Protein AF-A0A1I5YZS8-F1 (afdb_monomer_lite)

Structure (mmCIF, N/CA/C/O backbone):
data_AF-A0A1I5YZS8-F1
#
_entry.id   AF-A0A1I5YZS8-F1
#
loop_
_atom_site.group_PDB
_atom_site.id
_atom_site.type_symbol
_atom_site.label_atom_id
_atom_site.label_alt_id
_atom_site.label_comp_id
_atom_site.label_asym_id
_atom_site.label_entity_id
_atom_site.label_seq_id
_atom_site.pdbx_PDB_ins_code
_atom_site.Cartn_x
_atom_site.Cartn_y
_atom_site.Cartn_z
_atom_site.occupancy
_atom_site.B_iso_or_equiv
_atom_site.auth_seq_id
_atom_site.auth_comp_id
_atom_site.auth_asym_id
_atom_site.auth_atom_id
_atom_site.pdbx_PDB_model_num
ATOM 1 N N . MET A 1 1 ? -8.996 -21.400 12.794 1.00 33.72 1 MET A N 1
ATOM 2 C CA . MET A 1 1 ? -9.516 -20.937 11.492 1.00 33.72 1 MET A CA 1
ATOM 3 C C . MET A 1 1 ? -9.564 -19.427 11.579 1.00 33.72 1 MET A C 1
ATOM 5 O O . MET A 1 1 ? -10.396 -18.920 12.318 1.00 33.72 1 MET A O 1
ATOM 9 N N . CYS A 1 2 ? -8.603 -18.730 10.974 1.00 37.88 2 CYS A N 1
ATOM 10 C CA . CYS A 1 2 ? -8.609 -17.270 10.956 1.00 37.88 2 CYS A CA 1
ATOM 11 C C . CYS A 1 2 ? -9.755 -16.841 10.042 1.00 37.88 2 CYS A C 1
ATOM 13 O O . CYS A 1 2 ? -9.766 -17.180 8.862 1.00 37.88 2 CYS A O 1
ATOM 15 N N . LEU A 1 3 ? -10.774 -16.214 10.617 1.00 41.19 3 LEU A N 1
ATOM 16 C CA . LEU A 1 3 ? -11.817 -15.568 9.839 1.00 41.19 3 LEU A CA 1
ATOM 17 C C . LEU A 1 3 ? -11.133 -14.406 9.111 1.00 41.19 3 LEU A C 1
ATOM 19 O O . LEU A 1 3 ? -10.523 -13.572 9.769 1.00 41.19 3 LEU A O 1
ATOM 23 N N . ASN A 1 4 ? -11.172 -14.387 7.778 1.00 52.56 4 ASN A N 1
ATOM 24 C CA . ASN A 1 4 ? -10.737 -13.222 7.006 1.00 52.56 4 ASN A CA 1
ATOM 25 C C . ASN A 1 4 ? -11.708 -12.079 7.340 1.00 52.56 4 ASN A C 1
ATOM 27 O O . ASN A 1 4 ? -12.834 -12.059 6.835 1.00 52.56 4 ASN A O 1
ATOM 31 N N . GLU A 1 5 ? -11.298 -11.186 8.241 1.00 61.97 5 GLU A N 1
ATOM 32 C CA . GLU A 1 5 ? -12.100 -10.081 8.787 1.00 61.97 5 GLU A CA 1
ATOM 33 C C . GLU A 1 5 ? -12.571 -9.110 7.682 1.00 61.97 5 GLU A C 1
ATOM 35 O O . GLU A 1 5 ? -13.541 -8.377 7.850 1.00 61.97 5 GLU A O 1
ATOM 40 N N . GLU A 1 6 ? -11.955 -9.173 6.501 1.00 71.31 6 GLU A N 1
ATOM 41 C CA . GLU A 1 6 ? -12.121 -8.237 5.390 1.00 71.31 6 GLU A CA 1
ATOM 42 C C . GLU A 1 6 ? -13.001 -8.758 4.243 1.00 71.31 6 GLU A C 1
ATOM 44 O O . GLU A 1 6 ? -13.123 -8.100 3.208 1.00 71.31 6 GLU A O 1
ATOM 49 N N . LYS A 1 7 ? -13.646 -9.925 4.397 1.00 70.56 7 LYS A N 1
ATOM 50 C CA . LYS A 1 7 ? -14.479 -10.528 3.336 1.00 70.56 7 LYS A CA 1
ATOM 51 C C . LYS A 1 7 ? -15.577 -9.585 2.813 1.00 70.56 7 LYS A C 1
ATOM 53 O O . LYS A 1 7 ? -15.980 -9.690 1.662 1.00 70.56 7 LYS A O 1
ATOM 58 N N . TRP A 1 8 ? -16.045 -8.650 3.638 1.00 76.75 8 TRP A N 1
ATOM 59 C CA . TRP A 1 8 ? -17.085 -7.684 3.277 1.00 76.75 8 TRP A CA 1
ATOM 60 C C . TRP A 1 8 ? -16.676 -6.698 2.165 1.00 76.75 8 TRP A C 1
ATOM 62 O O . TRP A 1 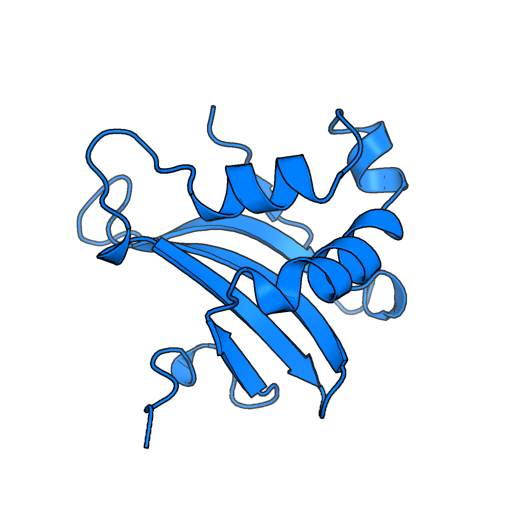8 ? -17.546 -6.057 1.582 1.00 76.75 8 TRP A O 1
ATOM 72 N N . LEU A 1 9 ? -15.382 -6.576 1.842 1.00 82.88 9 LEU A N 1
ATOM 73 C CA . LEU A 1 9 ? -14.892 -5.668 0.799 1.00 82.88 9 LEU A CA 1
ATOM 74 C C . LEU A 1 9 ? -15.122 -6.181 -0.629 1.00 82.88 9 LEU A C 1
ATOM 76 O O . LEU A 1 9 ? -15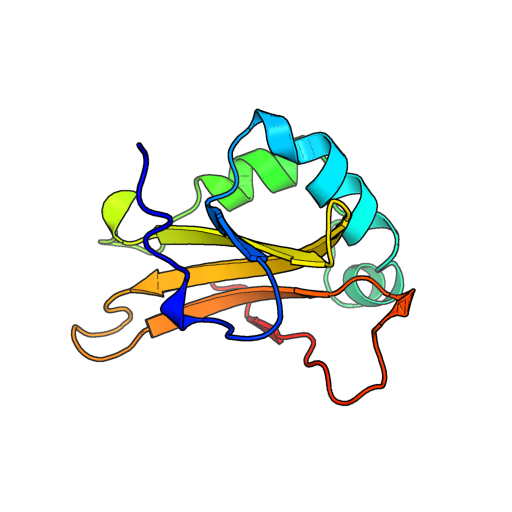.080 -5.393 -1.576 1.00 82.88 9 LEU A O 1
ATOM 80 N N . SER A 1 10 ? -15.327 -7.487 -0.825 1.00 84.25 10 SER A N 1
ATOM 81 C CA . SER A 1 10 ? -15.604 -8.034 -2.153 1.00 84.25 10 SER A CA 1
ATOM 82 C C . SER A 1 10 ? -16.307 -9.384 -2.104 1.00 84.25 10 SER A C 1
ATOM 84 O O . SER A 1 10 ? -15.822 -10.325 -1.486 1.00 84.25 10 SER A O 1
ATOM 86 N N . ASP A 1 11 ? -17.381 -9.513 -2.883 1.00 84.19 11 ASP A N 1
ATOM 87 C CA . ASP A 1 11 ? -18.014 -10.809 -3.161 1.00 84.19 11 ASP A CA 1
ATOM 88 C C . ASP A 1 11 ? -17.315 -11.585 -4.291 1.00 84.19 11 ASP A C 1
ATOM 90 O O . ASP A 1 11 ? -17.607 -12.758 -4.519 1.00 84.19 11 ASP A O 1
ATOM 94 N N . LYS A 1 12 ? -16.415 -10.928 -5.039 1.00 87.44 12 LYS A N 1
ATOM 95 C CA . LYS A 1 12 ? -15.785 -11.483 -6.246 1.00 87.44 12 LYS A CA 1
ATOM 96 C C . LYS A 1 12 ? -14.343 -11.930 -6.027 1.00 87.44 12 LYS A C 1
ATOM 98 O O . LYS A 1 12 ? -13.927 -12.922 -6.617 1.00 87.44 12 LYS A O 1
ATOM 103 N N . TYR A 1 13 ? -13.579 -11.168 -5.255 1.00 88.94 13 TYR A N 1
ATOM 104 C CA . TYR A 1 13 ? -12.162 -11.427 -5.019 1.00 88.94 13 TYR A CA 1
ATOM 105 C C . TYR A 1 13 ? -11.956 -11.942 -3.603 1.00 88.94 13 TYR A C 1
ATOM 107 O O . TYR A 1 13 ? -12.683 -11.558 -2.689 1.00 88.94 13 TYR A O 1
ATOM 115 N N . GLU A 1 14 ? -10.952 -12.792 -3.415 1.00 91.38 14 GLU A N 1
ATOM 116 C CA . GLU A 1 14 ? -10.517 -13.133 -2.069 1.00 91.38 14 GLU A CA 1
ATOM 117 C C . GLU A 1 14 ? -9.815 -11.916 -1.464 1.00 91.38 14 GLU A C 1
ATOM 119 O O . GLU A 1 14 ? -8.940 -11.311 -2.084 1.00 91.38 14 GLU A O 1
ATOM 124 N N . VAL A 1 15 ? -10.225 -11.537 -0.257 1.00 92.19 15 VAL A N 1
ATOM 125 C CA . VAL A 1 15 ? -9.689 -10.378 0.454 1.00 92.19 15 VAL A CA 1
ATOM 126 C C . VAL A 1 15 ? -9.084 -10.849 1.769 1.00 92.19 15 VAL A C 1
ATOM 128 O O . VAL A 1 15 ? -9.745 -11.564 2.529 1.00 92.19 15 VAL A O 1
ATOM 131 N N . ARG A 1 16 ? -7.831 -10.461 2.032 1.00 93.50 16 ARG A N 1
ATOM 132 C CA . ARG A 1 16 ? -7.141 -10.742 3.299 1.00 93.50 16 ARG A CA 1
ATOM 133 C C . ARG A 1 16 ? -6.128 -9.659 3.656 1.00 93.50 16 ARG A C 1
ATOM 135 O O . ARG A 1 16 ? -5.557 -9.023 2.767 1.00 93.50 16 ARG A O 1
ATOM 142 N N . LYS A 1 17 ? -5.844 -9.514 4.953 1.00 92.75 17 LYS A N 1
ATOM 143 C CA . LYS A 1 17 ? -4.678 -8.765 5.442 1.00 92.75 17 LYS A CA 1
ATOM 144 C C . LYS A 1 17 ? -3.378 -9.333 4.860 1.00 92.75 17 LYS A C 1
ATOM 146 O O . LYS A 1 17 ? -3.202 -10.551 4.731 1.00 92.75 17 LYS A O 1
ATOM 151 N N . LEU A 1 18 ? -2.484 -8.425 4.495 1.00 94.44 18 LEU A N 1
ATOM 152 C CA . LEU A 1 18 ? -1.138 -8.721 4.026 1.00 94.44 18 LEU A CA 1
ATOM 153 C C . LEU A 1 18 ? -0.166 -8.651 5.199 1.00 94.44 18 LEU A C 1
ATOM 155 O O . LEU A 1 18 ? -0.334 -7.861 6.125 1.00 94.44 18 LEU A O 1
ATOM 159 N N . SER A 1 19 ? 0.865 -9.480 5.142 1.00 94.12 19 SER A N 1
ATOM 160 C CA . SER A 1 19 ? 1.940 -9.534 6.130 1.00 94.12 19 SER A CA 1
ATOM 161 C C . SER A 1 19 ? 3.295 -9.331 5.458 1.00 94.12 19 SER A C 1
ATOM 163 O O . SER A 1 19 ? 3.388 -9.264 4.233 1.00 94.12 19 SER A O 1
ATOM 165 N N . GLU A 1 20 ? 4.369 -9.260 6.243 1.00 94.06 20 GLU A N 1
ATOM 166 C CA . GLU A 1 20 ? 5.716 -9.099 5.686 1.00 94.06 20 GLU A CA 1
ATOM 167 C C . GLU A 1 20 ? 6.103 -10.200 4.685 1.00 94.06 20 GLU A C 1
ATOM 169 O O . GLU A 1 20 ? 6.892 -9.947 3.774 1.00 94.06 20 GLU A O 1
ATOM 174 N N . SER A 1 21 ? 5.527 -11.406 4.791 1.00 95.56 21 SER A N 1
ATOM 175 C CA . SER A 1 21 ? 5.786 -12.474 3.817 1.00 95.56 21 SER A CA 1
ATOM 176 C C . SER A 1 21 ? 5.253 -12.155 2.418 1.00 95.56 21 SER A C 1
ATOM 178 O O . SER A 1 21 ? 5.717 -12.746 1.449 1.00 95.56 21 SER A O 1
ATOM 180 N N . ASP A 1 22 ? 4.301 -11.226 2.308 1.00 96.12 22 ASP A N 1
ATOM 181 C CA . ASP A 1 22 ? 3.668 -10.818 1.053 1.00 96.12 22 ASP A CA 1
ATOM 182 C C . ASP A 1 22 ? 4.412 -9.656 0.361 1.00 96.12 22 ASP A C 1
ATOM 184 O O . ASP A 1 22 ? 4.092 -9.312 -0.777 1.00 96.12 22 ASP A O 1
ATOM 188 N N . ILE A 1 23 ? 5.430 -9.057 1.000 1.00 96.00 23 ILE A N 1
ATOM 189 C CA . ILE A 1 23 ? 6.218 -7.937 0.444 1.00 96.00 23 ILE A CA 1
ATOM 190 C C . ILE A 1 23 ? 6.742 -8.214 -0.977 1.00 96.00 23 ILE A C 1
ATOM 192 O O . ILE A 1 23 ? 6.655 -7.308 -1.813 1.00 96.00 23 ILE A O 1
ATOM 196 N N . PRO A 1 24 ? 7.257 -9.415 -1.314 1.00 96.06 24 PRO A N 1
ATOM 197 C CA . PRO A 1 24 ? 7.688 -9.705 -2.679 1.00 96.06 24 PRO A CA 1
ATOM 198 C C . PRO A 1 24 ? 6.564 -9.565 -3.716 1.00 96.06 24 PRO A C 1
ATOM 200 O O . PRO A 1 24 ? 6.799 -9.013 -4.794 1.00 96.06 24 PRO A O 1
ATOM 203 N N . ASP A 1 25 ? 5.347 -10.001 -3.383 1.00 94.88 25 ASP A N 1
ATOM 204 C CA . ASP A 1 25 ? 4.184 -9.931 -4.272 1.00 94.88 25 ASP A CA 1
ATOM 205 C C . ASP A 1 25 ? 3.652 -8.500 -4.391 1.00 94.88 25 ASP A C 1
ATOM 207 O O . ASP A 1 25 ? 3.339 -8.041 -5.494 1.00 94.88 25 ASP A O 1
ATOM 211 N N . ILE A 1 26 ? 3.626 -7.758 -3.277 1.00 95.12 26 ILE A N 1
ATOM 212 C CA . ILE A 1 26 ? 3.288 -6.327 -3.258 1.00 95.12 26 ILE A CA 1
ATOM 213 C C . ILE A 1 26 ? 4.263 -5.560 -4.154 1.00 95.12 26 ILE A C 1
ATOM 215 O O . ILE A 1 26 ? 3.847 -4.805 -5.032 1.00 95.12 26 ILE A O 1
ATOM 219 N N . PHE A 1 27 ? 5.567 -5.797 -3.995 1.00 95.06 27 PHE A N 1
ATOM 220 C CA . PHE A 1 27 ? 6.597 -5.165 -4.813 1.00 95.06 27 PHE A CA 1
ATOM 221 C C . PHE A 1 27 ? 6.433 -5.496 -6.298 1.00 95.06 27 PHE A C 1
ATOM 223 O O . PHE A 1 27 ? 6.530 -4.603 -7.141 1.00 95.06 27 PHE A O 1
ATOM 230 N N . ALA A 1 28 ? 6.152 -6.760 -6.629 1.00 93.75 28 ALA A N 1
ATOM 231 C CA . ALA A 1 28 ? 5.921 -7.187 -8.004 1.00 93.75 28 ALA A CA 1
ATOM 232 C C . ALA A 1 28 ? 4.698 -6.507 -8.639 1.00 93.75 28 ALA A C 1
ATOM 234 O O . ALA A 1 28 ? 4.741 -6.197 -9.827 1.00 93.75 28 ALA A O 1
ATOM 235 N N . LEU A 1 29 ? 3.638 -6.244 -7.870 1.00 92.31 29 LEU A N 1
ATOM 236 C CA . LEU A 1 29 ? 2.475 -5.484 -8.332 1.00 92.31 29 LEU A CA 1
ATOM 237 C C . LEU A 1 29 ? 2.800 -3.994 -8.493 1.00 92.31 29 LEU A C 1
ATOM 239 O O . LEU A 1 29 ? 2.477 -3.395 -9.522 1.00 92.31 29 LEU A O 1
ATOM 243 N N . CYS A 1 30 ? 3.437 -3.393 -7.488 1.00 91.38 30 CYS A N 1
ATOM 244 C CA . CYS A 1 30 ? 3.710 -1.963 -7.452 1.00 91.38 30 CYS A CA 1
ATOM 245 C C . CYS A 1 30 ? 4.707 -1.537 -8.526 1.00 91.38 30 CYS A C 1
ATOM 247 O O . CYS A 1 30 ? 4.443 -0.581 -9.243 1.00 91.38 30 CYS A O 1
ATOM 249 N N . LYS A 1 31 ? 5.823 -2.253 -8.704 1.00 91.31 31 LYS A N 1
ATOM 250 C CA . LYS A 1 31 ? 6.901 -1.842 -9.624 1.00 91.31 31 LYS A CA 1
ATOM 251 C C . LYS A 1 31 ? 6.443 -1.664 -11.079 1.00 91.31 31 LYS A C 1
ATOM 253 O O . LYS A 1 31 ? 7.033 -0.876 -11.812 1.00 91.31 31 LYS A O 1
ATOM 258 N N . GLU A 1 32 ? 5.391 -2.373 -11.493 1.00 89.44 32 GLU A N 1
ATOM 259 C CA . GLU A 1 32 ? 4.818 -2.276 -12.844 1.00 89.44 32 GLU A CA 1
ATOM 260 C C . GLU A 1 32 ? 4.057 -0.954 -13.060 1.00 89.44 32 GLU A C 1
ATOM 262 O O . GLU A 1 32 ? 3.826 -0.533 -14.193 1.00 89.44 32 GLU A O 1
ATOM 267 N N . ASN A 1 33 ? 3.705 -0.248 -11.982 1.00 85.94 33 ASN A N 1
ATOM 268 C CA . ASN A 1 33 ? 3.045 1.056 -12.001 1.00 85.94 33 ASN A CA 1
ATOM 269 C C . ASN A 1 33 ? 4.047 2.207 -12.196 1.00 85.94 33 ASN A C 1
ATOM 271 O O . ASN A 1 33 ? 4.051 3.191 -11.460 1.00 85.94 33 ASN A O 1
ATOM 275 N N . THR A 1 34 ? 4.904 2.116 -13.212 1.00 86.12 34 THR A N 1
ATOM 276 C CA . THR A 1 34 ? 5.982 3.093 -13.455 1.00 86.12 34 THR A CA 1
ATOM 277 C C . THR A 1 34 ? 5.472 4.525 -13.648 1.00 86.12 34 THR A C 1
ATOM 279 O O . THR A 1 34 ? 6.078 5.463 -13.133 1.00 86.12 34 THR A O 1
ATOM 282 N N . LEU A 1 35 ? 4.323 4.700 -14.313 1.00 84.75 35 LEU A N 1
ATOM 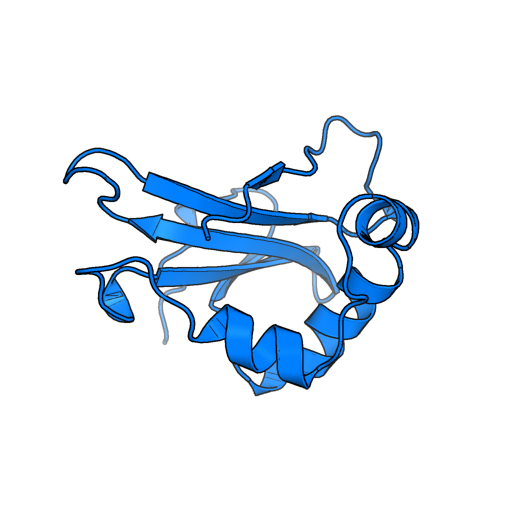283 C CA . LEU A 1 35 ? 3.703 6.014 -14.519 1.00 84.75 35 LEU A CA 1
ATOM 284 C C . LEU A 1 35 ? 3.286 6.673 -13.198 1.00 84.75 35 LEU A C 1
ATOM 286 O O . LEU A 1 35 ? 3.428 7.882 -13.051 1.00 84.75 35 LEU A O 1
ATOM 290 N N . TYR A 1 36 ? 2.807 5.890 -12.225 1.00 82.81 36 TYR A N 1
ATOM 291 C CA . TYR A 1 36 ? 2.469 6.410 -10.900 1.00 82.81 36 TYR A CA 1
ATOM 292 C C . TYR A 1 36 ? 3.704 7.030 -10.237 1.00 82.81 36 TYR A C 1
ATOM 294 O O . TYR A 1 36 ? 3.662 8.186 -9.831 1.00 82.81 36 TYR A O 1
ATOM 302 N N . TYR A 1 37 ? 4.834 6.320 -10.229 1.00 84.94 37 TYR A N 1
ATOM 303 C CA . TYR A 1 37 ? 6.074 6.810 -9.617 1.00 84.94 37 TYR A CA 1
ATOM 304 C C . TYR A 1 37 ? 6.746 7.950 -10.390 1.00 84.94 37 TYR A C 1
ATOM 306 O O . TYR A 1 37 ? 7.533 8.693 -9.808 1.00 84.94 37 TYR A O 1
ATOM 314 N N . GLN A 1 38 ? 6.419 8.132 -11.673 1.00 86.44 38 GLN A N 1
ATOM 315 C CA . GLN A 1 38 ? 6.836 9.315 -12.427 1.00 86.44 38 GLN A CA 1
ATOM 316 C C . GLN A 1 38 ? 6.184 10.596 -11.882 1.00 86.44 38 GLN A C 1
ATOM 318 O O . GLN A 1 38 ? 6.833 11.640 -11.841 1.00 86.44 38 GLN A O 1
ATOM 323 N N . TYR A 1 39 ? 4.919 10.523 -11.457 1.00 85.75 39 TYR A N 1
ATOM 324 C CA . TYR A 1 39 ? 4.192 11.660 -10.881 1.00 85.75 39 TYR A CA 1
ATOM 325 C C . TYR A 1 39 ? 4.258 11.712 -9.346 1.00 85.75 39 TYR A C 1
ATOM 327 O O . TYR A 1 39 ? 4.095 12.783 -8.765 1.00 85.75 39 TYR A O 1
ATOM 335 N N . CYS A 1 40 ? 4.525 10.581 -8.691 1.00 81.25 40 CYS A N 1
ATOM 336 C CA . CYS A 1 40 ? 4.568 10.429 -7.237 1.00 81.25 40 CYS A CA 1
ATOM 337 C C . CYS A 1 40 ? 5.869 9.732 -6.784 1.00 81.25 40 CYS A C 1
ATOM 339 O O . CYS A 1 40 ? 5.822 8.584 -6.338 1.00 81.25 40 CYS A O 1
ATOM 341 N N . PRO A 1 41 ? 7.041 10.387 -6.890 1.00 82.44 41 PRO A N 1
ATOM 342 C CA . PRO A 1 41 ? 8.295 9.832 -6.377 1.00 82.44 41 PRO A CA 1
ATOM 343 C C . PRO A 1 41 ? 8.279 9.698 -4.835 1.00 82.44 41 PRO A C 1
ATOM 345 O O . PRO A 1 41 ? 7.555 10.437 -4.153 1.00 82.44 41 PRO A O 1
ATOM 348 N N . PRO A 1 42 ? 9.110 8.820 -4.238 1.00 88.88 42 PRO A N 1
ATOM 349 C CA . PRO A 1 42 ? 10.140 7.968 -4.852 1.00 88.88 42 PRO A CA 1
ATOM 350 C C . PRO A 1 42 ? 9.590 6.662 -5.451 1.00 88.88 42 PRO A C 1
ATOM 352 O O . PRO A 1 42 ? 8.456 6.281 -5.188 1.00 88.88 42 PRO A O 1
ATOM 355 N N . PHE A 1 43 ? 10.409 5.966 -6.250 1.00 89.50 43 PHE A N 1
ATOM 356 C CA . PHE A 1 43 ? 10.069 4.633 -6.760 1.00 89.50 43 PHE A CA 1
ATOM 357 C C . PHE A 1 43 ? 9.956 3.620 -5.614 1.00 89.50 43 PHE A C 1
ATOM 359 O O . PHE A 1 43 ? 10.695 3.709 -4.634 1.00 89.50 43 PHE A O 1
ATOM 366 N N . VAL A 1 44 ? 9.053 2.650 -5.753 1.00 92.69 44 VAL A N 1
ATOM 367 C CA . VAL A 1 44 ? 8.823 1.630 -4.722 1.00 92.69 44 VAL A CA 1
ATOM 368 C C . VAL A 1 44 ? 10.048 0.760 -4.482 1.00 92.69 44 VAL A C 1
ATOM 370 O O . VAL A 1 44 ? 10.726 0.337 -5.419 1.00 92.69 44 VAL A O 1
ATOM 373 N N . THR A 1 45 ? 10.291 0.439 -3.216 1.00 94.56 45 THR A N 1
ATOM 374 C CA . THR A 1 45 ? 11.255 -0.569 -2.773 1.00 94.56 45 THR A CA 1
ATOM 375 C C . THR A 1 45 ? 10.577 -1.520 -1.786 1.00 94.56 45 THR A C 1
ATOM 377 O O . THR A 1 45 ? 9.494 -1.243 -1.275 1.00 94.56 45 THR A O 1
ATOM 380 N N . GLN A 1 46 ? 11.189 -2.673 -1.510 1.00 94.94 46 GLN A N 1
ATOM 381 C CA . GLN A 1 46 ? 10.663 -3.565 -0.468 1.00 94.94 46 GLN A CA 1
ATOM 382 C C . GLN A 1 46 ? 10.709 -2.914 0.920 1.00 94.94 46 GLN A C 1
ATOM 384 O O . GLN A 1 46 ? 9.810 -3.139 1.726 1.00 94.94 46 GLN A O 1
ATOM 389 N N . ASP A 1 47 ? 11.719 -2.081 1.179 1.00 95.06 47 ASP A N 1
ATOM 390 C CA . ASP A 1 47 ? 11.834 -1.344 2.438 1.00 95.06 47 ASP A CA 1
ATOM 391 C C . ASP A 1 47 ? 10.765 -0.260 2.551 1.00 95.06 47 ASP A C 1
ATOM 393 O O . ASP A 1 47 ? 10.125 -0.173 3.593 1.00 95.06 47 ASP A O 1
ATOM 397 N N . SER A 1 48 ? 10.471 0.472 1.467 1.00 92.75 48 SER A N 1
ATOM 398 C CA . SER A 1 48 ? 9.381 1.453 1.477 1.00 92.75 48 SER A CA 1
ATOM 399 C C . SER A 1 48 ? 8.027 0.784 1.711 1.00 92.75 48 SER A C 1
ATOM 401 O O . SER A 1 48 ? 7.201 1.327 2.427 1.00 92.75 48 SER A O 1
ATOM 403 N N . ILE A 1 49 ? 7.800 -0.417 1.161 1.00 94.06 49 ILE A N 1
ATOM 404 C CA . ILE A 1 49 ? 6.579 -1.191 1.438 1.00 94.06 49 ILE A CA 1
ATOM 405 C C . ILE A 1 49 ? 6.519 -1.579 2.916 1.00 94.06 49 ILE A C 1
ATOM 407 O O . ILE A 1 49 ? 5.477 -1.421 3.543 1.00 94.06 49 ILE A O 1
ATOM 411 N N . ARG A 1 50 ? 7.622 -2.075 3.490 1.00 95.06 50 ARG A N 1
ATOM 412 C CA . ARG A 1 50 ? 7.668 -2.435 4.913 1.00 95.06 50 ARG A CA 1
ATOM 413 C C . ARG A 1 50 ? 7.401 -1.225 5.805 1.00 95.06 50 ARG A C 1
ATOM 415 O O . ARG A 1 50 ? 6.682 -1.353 6.790 1.00 95.06 50 ARG A O 1
ATOM 422 N N . GLU A 1 51 ? 7.955 -0.067 5.466 1.00 92.19 51 GLU A N 1
ATOM 423 C CA . GLU A 1 51 ? 7.661 1.192 6.151 1.00 92.19 51 GLU A CA 1
ATOM 424 C C . GLU A 1 51 ? 6.177 1.551 6.009 1.00 92.19 51 GLU A C 1
ATOM 426 O O . GLU A 1 51 ? 5.496 1.698 7.021 1.00 92.19 51 GLU A O 1
ATOM 431 N N . ASP A 1 52 ? 5.641 1.579 4.786 1.00 90.44 52 ASP A N 1
ATOM 432 C CA . ASP A 1 52 ? 4.236 1.901 4.503 1.00 90.44 52 ASP A CA 1
ATOM 433 C C . ASP A 1 52 ? 3.262 0.980 5.251 1.00 90.44 52 ASP A C 1
ATOM 435 O O . ASP A 1 52 ? 2.230 1.441 5.735 1.00 90.44 52 ASP A O 1
ATOM 439 N N . MET A 1 53 ? 3.585 -0.308 5.412 1.00 92.25 53 MET A N 1
ATOM 440 C CA . MET A 1 53 ? 2.775 -1.255 6.189 1.00 92.25 53 MET A CA 1
ATOM 441 C C . MET A 1 53 ? 2.682 -0.894 7.680 1.00 92.25 53 MET A C 1
ATOM 443 O O . MET A 1 53 ? 1.725 -1.304 8.331 1.00 92.25 53 MET A O 1
ATOM 447 N N . ASN A 1 54 ? 3.630 -0.117 8.212 1.00 90.88 54 ASN A N 1
ATOM 448 C CA . ASN A 1 54 ? 3.714 0.258 9.627 1.00 90.88 54 ASN A CA 1
ATOM 449 C C . ASN A 1 54 ? 3.421 1.747 9.897 1.00 90.88 54 ASN A C 1
ATOM 451 O O . ASN A 1 54 ? 3.248 2.136 11.051 1.00 90.88 54 ASN A O 1
ATOM 455 N N . VAL A 1 55 ? 3.370 2.599 8.866 1.00 90.69 55 VAL A N 1
ATOM 456 C CA . VAL A 1 55 ? 3.050 4.027 9.024 1.00 90.69 55 VAL A CA 1
ATOM 457 C C . VAL A 1 55 ? 1.584 4.209 9.418 1.00 90.69 55 VAL A C 1
ATOM 459 O O . VAL A 1 55 ? 0.681 3.658 8.788 1.00 90.69 55 VAL A O 1
ATOM 462 N N . LEU A 1 56 ? 1.347 5.038 10.434 1.00 89.12 56 LEU A N 1
ATOM 463 C CA . LEU A 1 56 ? 0.023 5.392 10.939 1.00 89.12 56 LEU A CA 1
ATOM 464 C C . LEU A 1 56 ? -0.128 6.915 10.998 1.00 89.12 56 LEU A C 1
ATOM 466 O O . LEU A 1 56 ? 0.845 7.611 11.306 1.00 89.12 56 LEU A O 1
ATOM 470 N N . PRO A 1 57 ? -1.332 7.458 10.749 1.00 87.00 57 PRO A N 1
ATOM 471 C CA . PRO A 1 57 ? -1.588 8.862 11.027 1.00 87.00 57 PRO A CA 1
ATOM 472 C C . PRO A 1 57 ? -1.580 9.126 12.548 1.00 87.00 57 PRO A C 1
ATOM 474 O O . PRO A 1 57 ? -1.783 8.204 13.347 1.00 87.00 57 PRO A O 1
ATOM 477 N N . PRO A 1 58 ? -1.367 10.382 12.984 1.00 85.88 58 PRO A N 1
ATOM 478 C CA . PRO A 1 58 ? -1.298 10.717 14.403 1.00 85.88 58 PRO A CA 1
ATOM 479 C C . PRO A 1 58 ? -2.541 10.267 15.181 1.00 85.88 58 PRO A C 1
ATOM 481 O O . PRO A 1 58 ? -3.670 10.545 14.782 1.00 85.88 58 PRO A O 1
ATOM 484 N N . GLY A 1 59 ? -2.322 9.605 16.320 1.00 88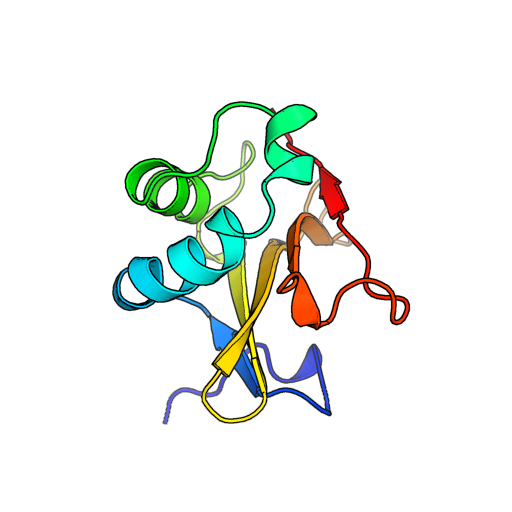.19 59 GLY A N 1
ATOM 485 C CA . GLY A 1 59 ? -3.394 9.145 17.208 1.00 88.19 59 GLY A CA 1
ATOM 486 C C . GLY A 1 59 ? -4.065 7.833 16.793 1.00 88.19 59 GLY A C 1
ATOM 487 O O . GLY A 1 59 ? -5.040 7.449 17.436 1.00 88.19 59 GLY A O 1
ATOM 488 N N . LYS A 1 60 ? -3.561 7.150 15.756 1.00 91.56 60 LYS A N 1
ATOM 489 C CA . LYS A 1 60 ? -4.016 5.814 15.357 1.00 91.56 60 LYS A CA 1
ATOM 490 C C . LYS A 1 60 ? -3.070 4.717 15.789 1.00 91.56 60 LYS A C 1
ATOM 492 O O . LYS A 1 60 ? -1.874 4.947 15.948 1.00 91.56 60 LYS A O 1
ATOM 497 N N . GLN A 1 61 ? -3.640 3.529 15.947 1.00 92.00 61 GLN A N 1
ATOM 498 C CA . GLN A 1 61 ? -2.933 2.321 16.342 1.00 92.00 61 GLN A CA 1
ATOM 499 C C . GLN A 1 61 ? -2.963 1.290 15.207 1.00 92.00 61 GLN A C 1
ATOM 501 O O . GLN A 1 61 ? -3.741 1.415 14.260 1.00 92.00 61 GLN A O 1
ATOM 506 N N . MET A 1 62 ? -2.110 0.265 15.281 1.00 89.81 62 MET A N 1
ATOM 507 C CA . MET A 1 62 ? -2.025 -0.754 14.225 1.00 89.81 62 MET A CA 1
ATOM 508 C C . MET A 1 62 ? -3.327 -1.540 14.063 1.00 89.81 62 MET A C 1
ATOM 510 O O . MET A 1 62 ? -3.606 -2.029 12.974 1.00 89.81 62 MET A O 1
ATOM 514 N N . GLU A 1 63 ? -4.140 -1.633 15.114 1.00 90.75 63 GLU A N 1
ATOM 515 C CA . GLU A 1 63 ? -5.453 -2.274 15.073 1.00 90.75 63 GLU A CA 1
ATOM 516 C C . GLU A 1 63 ? -6.463 -1.496 14.217 1.00 90.75 63 GLU A C 1
ATOM 518 O O . GLU A 1 63 ? -7.388 -2.104 13.690 1.00 90.75 63 GLU A O 1
ATOM 523 N N . ASP A 1 64 ? -6.270 -0.182 14.049 1.00 90.31 64 ASP A N 1
ATOM 524 C CA . ASP A 1 64 ? -7.104 0.667 13.189 1.00 90.31 64 ASP A CA 1
ATOM 525 C C . ASP A 1 64 ? -6.674 0.603 11.712 1.00 90.31 64 ASP A C 1
ATOM 527 O O . ASP A 1 64 ? -7.342 1.175 10.848 1.00 90.31 64 ASP A O 1
ATOM 531 N N . LYS A 1 65 ? -5.531 -0.029 11.411 1.00 91.94 65 LYS A N 1
ATOM 532 C CA . LYS A 1 65 ? -4.943 -0.089 10.072 1.00 91.94 65 LYS A CA 1
ATOM 533 C C . LYS A 1 65 ? -5.135 -1.457 9.442 1.00 91.94 65 LYS A C 1
ATOM 535 O O . LYS A 1 65 ? -4.803 -2.499 10.003 1.00 91.94 65 LYS A O 1
ATOM 540 N N . HIS A 1 66 ? -5.582 -1.439 8.196 1.00 92.06 66 HIS A N 1
ATOM 541 C CA . HIS A 1 66 ? -5.758 -2.624 7.384 1.00 92.06 66 HIS A CA 1
ATOM 542 C C . HIS A 1 66 ? -4.989 -2.453 6.079 1.00 92.06 66 HIS A C 1
ATOM 544 O O . HIS A 1 66 ? -5.441 -1.783 5.151 1.00 92.06 66 HIS A O 1
ATOM 550 N N . TYR A 1 67 ? -3.834 -3.111 6.003 1.00 93.50 67 TYR A N 1
ATOM 551 C CA . TYR A 1 67 ? -3.093 -3.279 4.760 1.00 93.50 67 TYR A CA 1
ATOM 552 C C . TYR A 1 67 ? -3.553 -4.581 4.092 1.00 93.50 67 TYR A C 1
ATOM 554 O O . TYR A 1 67 ? -3.230 -5.682 4.541 1.00 93.50 67 TYR A O 1
ATOM 562 N N . ILE A 1 68 ? -4.387 -4.464 3.064 1.00 94.12 68 ILE A N 1
ATOM 563 C CA . ILE A 1 68 ? -5.211 -5.546 2.520 1.00 94.12 68 ILE A CA 1
ATOM 564 C C . ILE A 1 68 ? -4.815 -5.840 1.075 1.00 94.12 68 ILE A C 1
ATOM 566 O O . ILE A 1 68 ? -4.570 -4.928 0.287 1.00 94.12 68 ILE A O 1
ATOM 570 N N . GLY A 1 69 ? -4.815 -7.121 0.712 1.00 93.88 69 GLY A N 1
ATOM 571 C CA . GLY A 1 69 ? -4.662 -7.591 -0.659 1.00 93.88 69 GLY A CA 1
ATOM 572 C C . GLY A 1 69 ? -5.967 -8.147 -1.214 1.00 93.88 69 GLY A C 1
ATOM 573 O O . GLY A 1 69 ? -6.697 -8.857 -0.520 1.00 93.88 69 GLY A O 1
ATOM 574 N N . PHE A 1 70 ? -6.225 -7.854 -2.485 1.00 92.94 70 PHE A N 1
ATOM 575 C CA . PHE A 1 70 ? -7.278 -8.474 -3.281 1.00 92.94 70 PHE A CA 1
ATOM 576 C C . PHE A 1 70 ? -6.651 -9.513 -4.195 1.00 92.94 70 PHE A C 1
ATOM 578 O O . PHE A 1 70 ? -5.731 -9.204 -4.961 1.00 92.94 70 PHE A O 1
ATOM 585 N N . PHE A 1 71 ? -7.181 -10.724 -4.142 1.00 91.25 71 PHE A N 1
ATOM 586 C CA . PHE A 1 71 ? -6.680 -11.873 -4.866 1.00 91.25 71 PHE A CA 1
ATOM 587 C C . PHE A 1 71 ? -7.738 -12.382 -5.845 1.00 91.25 71 PHE A C 1
ATOM 589 O O . PHE A 1 71 ? -8.894 -12.618 -5.491 1.00 91.25 71 PHE A O 1
ATOM 596 N N . ASP A 1 72 ? -7.331 -12.541 -7.101 1.00 90.19 72 ASP A N 1
ATOM 597 C CA . ASP A 1 72 ? -8.075 -13.320 -8.086 1.00 90.19 72 ASP A CA 1
ATOM 598 C C . ASP A 1 72 ? -7.407 -14.691 -8.173 1.00 90.19 72 ASP A C 1
ATOM 600 O O . ASP A 1 72 ? -6.285 -14.819 -8.681 1.00 90.19 72 ASP A O 1
ATOM 604 N N . HIS A 1 73 ? -8.067 -15.702 -7.606 1.00 86.88 73 HIS A N 1
ATOM 605 C CA . HIS A 1 73 ? -7.458 -16.996 -7.303 1.00 86.88 73 HIS A CA 1
ATOM 606 C C . HIS A 1 73 ? -6.198 -16.791 -6.435 1.00 86.88 73 HIS A C 1
ATOM 608 O O . HIS A 1 73 ? -6.290 -16.211 -5.362 1.00 86.88 73 HIS A O 1
ATOM 614 N N . ASN A 1 74 ? -5.011 -17.186 -6.905 1.00 86.38 74 ASN A N 1
ATOM 615 C CA . ASN A 1 74 ? -3.758 -17.040 -6.149 1.00 86.38 74 ASN A CA 1
ATOM 616 C C . ASN A 1 74 ? -2.943 -15.801 -6.549 1.00 86.38 74 ASN A C 1
ATOM 618 O O . ASN A 1 74 ? -1.784 -15.675 -6.158 1.00 86.38 74 ASN A O 1
ATOM 622 N N . LYS A 1 75 ? -3.495 -14.908 -7.377 1.00 90.25 75 LYS A N 1
ATOM 623 C CA . LYS A 1 75 ? -2.763 -13.744 -7.880 1.00 90.25 75 LYS A CA 1
ATOM 624 C C . LYS A 1 75 ? -3.203 -12.483 -7.155 1.00 90.25 75 LYS A C 1
ATOM 626 O O . LYS A 1 75 ? -4.375 -12.122 -7.216 1.00 90.25 75 LYS A O 1
ATOM 631 N N . LEU A 1 76 ? -2.248 -11.771 -6.559 1.00 93.19 76 LEU A N 1
ATOM 632 C CA . LEU A 1 76 ? -2.478 -10.430 -6.032 1.00 93.19 76 LEU A CA 1
ATOM 633 C C . LEU A 1 76 ? -2.794 -9.471 -7.192 1.00 93.19 76 LEU A C 1
ATOM 635 O O . LEU A 1 76 ? -1.979 -9.271 -8.100 1.00 93.19 76 LEU A O 1
ATOM 639 N N . ILE A 1 77 ? -3.997 -8.901 -7.179 1.00 91.94 77 ILE A N 1
ATOM 640 C CA . ILE A 1 77 ? -4.485 -7.996 -8.223 1.00 91.94 77 ILE A CA 1
ATOM 641 C C . ILE A 1 77 ? -4.643 -6.555 -7.745 1.00 91.94 77 ILE A C 1
ATOM 643 O O . ILE A 1 77 ? -4.630 -5.652 -8.579 1.00 91.94 77 ILE A O 1
ATOM 647 N N . ALA A 1 78 ? -4.776 -6.318 -6.442 1.00 91.56 78 ALA A N 1
ATOM 648 C CA . ALA A 1 78 ? -4.791 -4.980 -5.868 1.00 91.56 78 ALA A CA 1
ATOM 649 C C . ALA A 1 78 ? -4.349 -4.999 -4.406 1.00 91.56 78 ALA A C 1
ATOM 651 O O . ALA A 1 78 ? -4.449 -6.025 -3.737 1.00 91.56 78 ALA A O 1
ATOM 652 N N . ILE A 1 79 ? -3.899 -3.847 -3.927 1.00 93.25 79 ILE A N 1
ATOM 653 C CA . ILE A 1 79 ? -3.550 -3.582 -2.535 1.00 93.25 79 ILE A CA 1
ATOM 654 C C . ILE A 1 79 ? -4.260 -2.319 -2.067 1.00 93.25 79 ILE A C 1
ATOM 656 O O . ILE A 1 79 ? -4.454 -1.390 -2.856 1.00 93.25 79 ILE A O 1
ATOM 660 N N . MET A 1 80 ? -4.641 -2.296 -0.795 1.00 92.38 80 MET A N 1
ATOM 661 C CA . MET A 1 80 ? -5.316 -1.175 -0.156 1.00 92.38 80 MET A CA 1
ATOM 662 C C . MET A 1 80 ? -4.780 -0.959 1.256 1.00 92.38 80 MET A C 1
ATOM 664 O O . MET A 1 80 ? -4.709 -1.908 2.026 1.00 92.38 80 MET A O 1
ATOM 668 N N . ASP A 1 81 ? -4.455 0.281 1.593 1.00 91.38 81 ASP A N 1
ATOM 669 C CA . ASP A 1 81 ? -4.200 0.746 2.952 1.00 91.38 81 ASP A CA 1
ATOM 670 C C . ASP A 1 81 ? -5.424 1.526 3.434 1.00 91.38 81 ASP A C 1
ATOM 672 O O . ASP A 1 81 ? -5.748 2.588 2.890 1.00 91.38 81 ASP A O 1
ATOM 676 N N . LEU A 1 82 ? -6.123 0.963 4.414 1.00 91.19 82 LEU A N 1
ATOM 677 C CA . LEU A 1 82 ? -7.342 1.503 4.998 1.00 91.19 82 LEU A CA 1
ATOM 678 C C . LEU A 1 82 ? -7.106 1.794 6.480 1.00 91.19 82 LEU A C 1
ATOM 680 O O . LEU A 1 82 ? -6.706 0.907 7.227 1.00 91.19 82 LEU A O 1
ATOM 684 N N . ILE A 1 83 ? -7.404 3.015 6.910 1.00 91.50 83 ILE A N 1
ATOM 685 C CA . ILE A 1 83 ? -7.390 3.429 8.312 1.00 91.50 83 ILE A CA 1
ATOM 686 C C . ILE A 1 83 ? -8.828 3.664 8.763 1.00 91.50 83 ILE A C 1
ATOM 688 O O . ILE A 1 83 ? -9.514 4.548 8.246 1.00 91.50 83 ILE A O 1
ATOM 692 N N . GLU A 1 84 ? -9.300 2.896 9.735 1.00 90.19 84 GLU A N 1
ATOM 693 C CA . GLU A 1 84 ? -10.622 3.094 10.312 1.00 90.19 84 GLU A CA 1
ATOM 694 C C . GLU A 1 84 ? -10.664 4.316 11.239 1.00 90.19 84 GLU A C 1
ATOM 696 O O . GLU A 1 84 ? -9.686 4.706 11.891 1.00 90.19 84 GLU A O 1
ATOM 701 N N . ARG A 1 85 ? -11.854 4.917 11.342 1.00 89.00 85 ARG A N 1
ATOM 702 C CA . ARG A 1 85 ? -12.170 5.999 12.284 1.00 89.00 85 ARG A CA 1
ATOM 703 C C . ARG A 1 85 ? -11.269 7.235 12.122 1.00 89.00 85 ARG A C 1
ATOM 705 O O . ARG A 1 85 ? -10.899 7.865 13.114 1.00 89.00 85 ARG A O 1
ATOM 712 N N . PHE A 1 86 ? -10.860 7.556 10.896 1.00 87.44 86 PHE A N 1
ATOM 713 C CA . PHE A 1 86 ? -9.992 8.692 10.587 1.00 87.44 86 PHE A CA 1
ATOM 714 C C . PHE A 1 86 ? -10.603 9.588 9.493 1.00 87.44 86 PHE A C 1
ATOM 716 O O . PHE A 1 86 ? -11.031 9.067 8.463 1.00 87.44 86 PHE A O 1
ATOM 723 N N . PRO A 1 87 ? -10.625 10.928 9.666 1.00 84.88 87 PRO A N 1
ATOM 724 C CA . PRO A 1 87 ? -10.156 11.681 10.838 1.00 84.88 87 PRO A CA 1
ATOM 725 C C . PRO A 1 87 ? -11.132 11.658 12.033 1.00 84.88 87 PRO A C 1
ATOM 727 O O . PRO A 1 87 ? -10.807 12.203 13.084 1.00 84.88 87 PRO A O 1
ATOM 730 N N . ASP A 1 88 ? -12.307 11.036 11.892 1.00 87.81 88 ASP A N 1
ATOM 731 C CA . ASP A 1 88 ? -13.316 10.881 12.947 1.00 87.81 88 ASP A CA 1
ATOM 732 C C . ASP A 1 88 ? -13.854 9.445 13.037 1.00 87.81 88 ASP A C 1
ATOM 734 O O . ASP A 1 88 ? -13.700 8.655 12.110 1.00 87.81 88 ASP A O 1
ATOM 738 N N . GLU A 1 89 ? -14.556 9.123 14.128 1.00 87.00 89 GLU A N 1
ATOM 739 C CA . GLU A 1 89 ? -15.084 7.783 14.444 1.00 87.00 89 GLU A CA 1
ATOM 740 C C . GLU A 1 89 ? -16.039 7.171 13.401 1.00 87.00 89 GLU A C 1
ATOM 742 O O . GLU A 1 89 ? -16.389 5.996 13.504 1.00 87.00 89 GLU A O 1
ATOM 747 N N . LYS A 1 90 ? -16.510 7.939 12.415 1.00 88.31 90 LYS A N 1
ATOM 748 C CA . LYS A 1 90 ? -17.479 7.476 11.411 1.00 88.31 90 LYS A CA 1
ATOM 749 C C . LYS A 1 90 ? -16.888 7.379 10.010 1.00 88.31 90 LYS A C 1
ATOM 751 O O . LYS A 1 90 ? -17.594 6.965 9.092 1.00 88.31 90 LYS A O 1
ATOM 756 N N . THR A 1 91 ? -15.622 7.746 9.848 1.00 85.94 91 THR A N 1
ATOM 757 C CA . THR A 1 91 ? -14.962 7.827 8.549 1.00 85.94 91 THR A CA 1
ATOM 758 C C . THR A 1 91 ? -13.863 6.781 8.454 1.00 85.94 91 THR A C 1
ATOM 760 O O . THR A 1 91 ? -13.092 6.596 9.390 1.00 85.94 91 THR A O 1
ATOM 763 N N . ALA A 1 92 ? -13.781 6.087 7.322 1.00 87.06 92 ALA A N 1
ATOM 764 C CA . ALA A 1 92 ? -12.624 5.272 6.982 1.00 87.06 92 ALA A CA 1
ATOM 765 C C . ALA A 1 92 ? -11.820 5.990 5.897 1.00 87.06 92 ALA A C 1
ATOM 767 O O . ALA A 1 92 ? -12.386 6.532 4.944 1.00 87.06 92 ALA A O 1
ATOM 768 N N . PHE A 1 93 ? -10.505 6.000 6.055 1.00 88.00 93 PHE A N 1
ATOM 769 C CA . PHE A 1 93 ? -9.584 6.702 5.183 1.00 88.00 93 PHE A CA 1
ATOM 770 C C . PHE A 1 93 ? -8.767 5.712 4.355 1.00 88.00 93 PHE A C 1
ATOM 772 O O . PHE A 1 93 ? -8.161 4.799 4.904 1.00 88.00 93 PHE A O 1
ATOM 779 N N . ILE A 1 94 ? -8.728 5.900 3.035 1.00 88.38 94 ILE A N 1
ATOM 780 C CA . ILE A 1 94 ? -7.911 5.081 2.132 1.00 88.38 94 ILE A CA 1
ATOM 781 C C . ILE A 1 94 ? -6.634 5.858 1.816 1.00 88.38 94 ILE A C 1
ATOM 783 O O . ILE A 1 94 ? -6.660 6.793 1.015 1.00 88.38 94 ILE A O 1
ATOM 787 N N . GLY A 1 95 ? -5.521 5.467 2.439 1.00 83.44 95 GLY A N 1
ATOM 788 C CA . GLY A 1 95 ? -4.224 6.116 2.222 1.00 83.44 95 GLY A CA 1
ATOM 789 C C . GLY A 1 95 ? -3.556 5.688 0.924 1.00 83.44 95 GLY A C 1
ATOM 790 O O . GLY A 1 95 ? -2.956 6.494 0.211 1.00 83.44 95 GLY A O 1
ATOM 791 N N . PHE A 1 96 ? -3.710 4.420 0.562 1.00 85.62 96 PHE A N 1
ATOM 792 C CA . PHE A 1 96 ? -3.078 3.868 -0.623 1.00 85.62 96 PHE A CA 1
ATOM 793 C C . PHE A 1 96 ? -3.982 2.833 -1.269 1.00 85.62 96 PHE A C 1
ATOM 795 O O . PHE A 1 96 ? -4.480 1.936 -0.603 1.00 85.62 96 PHE A O 1
ATOM 802 N N . PHE A 1 97 ? -4.204 2.942 -2.573 1.00 88.38 97 PHE A N 1
ATOM 803 C CA . PHE A 1 97 ? -4.917 1.937 -3.340 1.00 88.38 97 PHE A CA 1
ATOM 804 C C . PHE A 1 97 ? -4.286 1.791 -4.718 1.00 88.38 97 PHE A C 1
ATOM 806 O O . PHE A 1 97 ? -4.297 2.717 -5.535 1.00 88.38 97 PHE A O 1
ATOM 813 N N . MET A 1 98 ? -3.743 0.606 -4.984 1.00 88.69 98 MET A N 1
ATOM 814 C CA . MET A 1 98 ? -3.068 0.309 -6.238 1.00 88.69 98 MET A CA 1
ATOM 815 C C . MET A 1 98 ? -3.535 -1.025 -6.795 1.00 88.69 98 MET A C 1
ATOM 817 O O . MET A 1 98 ? -3.618 -2.027 -6.092 1.00 88.69 98 MET A O 1
ATOM 821 N N . THR A 1 99 ? -3.813 -1.041 -8.093 1.00 88.94 99 THR A N 1
ATOM 822 C CA . THR A 1 99 ? -4.213 -2.247 -8.820 1.00 88.94 99 THR A CA 1
ATOM 823 C C . THR A 1 99 ? -3.108 -2.675 -9.773 1.00 88.94 99 THR A C 1
ATOM 825 O O . THR A 1 99 ? -2.279 -1.869 -10.200 1.00 88.94 99 THR A O 1
ATOM 828 N N . ASN A 1 100 ? -3.085 -3.953 -10.129 1.00 83.75 100 ASN A N 1
ATOM 829 C CA . ASN A 1 100 ? -2.172 -4.470 -11.133 1.00 83.75 100 ASN A CA 1
ATOM 830 C C . ASN A 1 100 ? -2.437 -3.779 -12.484 1.00 83.75 100 ASN A C 1
ATOM 832 O O . ASN A 1 100 ? -3.580 -3.698 -12.936 1.00 83.75 100 ASN A O 1
ATOM 836 N N . VAL A 1 101 ? -1.379 -3.310 -13.151 1.00 77.88 101 VAL A N 1
ATOM 837 C CA . VAL A 1 101 ? -1.475 -2.544 -14.407 1.00 77.88 101 VAL A CA 1
ATOM 838 C C . VAL A 1 101 ? -2.265 -3.268 -15.507 1.00 77.88 101 VAL A C 1
ATOM 840 O O . VAL A 1 101 ? -2.946 -2.630 -16.307 1.00 77.88 101 VAL A O 1
ATOM 843 N N . LEU A 1 102 ? -2.256 -4.606 -15.519 1.00 74.12 102 LEU A N 1
ATOM 844 C CA . LEU A 1 102 ? -2.967 -5.418 -16.515 1.00 74.12 102 LEU A CA 1
ATOM 845 C C . LEU A 1 102 ? -4.493 -5.384 -16.354 1.00 74.12 102 LEU A C 1
ATOM 847 O O . LEU A 1 102 ? -5.216 -5.727 -17.290 1.00 74.12 102 LEU A O 1
ATOM 851 N N . ILE A 1 103 ? -4.988 -4.988 -15.180 1.00 69.75 103 ILE A N 1
ATOM 852 C CA . ILE A 1 103 ? -6.422 -4.849 -14.897 1.00 69.75 103 ILE A CA 1
ATOM 853 C C . ILE A 1 103 ? -6.867 -3.383 -14.784 1.00 69.75 103 ILE A C 1
ATOM 855 O O . ILE A 1 103 ? -8.054 -3.112 -14.581 1.00 69.75 103 ILE A O 1
ATOM 859 N N . GLN A 1 104 ? -5.940 -2.433 -14.943 1.00 62.97 104 GLN A N 1
ATOM 860 C CA . GLN A 1 104 ? -6.252 -1.008 -15.032 1.00 62.97 104 GLN A CA 1
ATOM 861 C C . GLN A 1 104 ? -6.986 -0.697 -16.346 1.00 62.97 104 GLN A C 1
ATOM 863 O O . GLN A 1 104 ? -6.862 -1.422 -17.331 1.00 62.97 104 GLN A O 1
ATOM 868 N N . LYS A 1 105 ? -7.769 0.395 -16.368 1.00 54.31 105 LYS A N 1
ATOM 869 C CA . LYS A 1 105 ? -8.664 0.824 -17.475 1.00 54.31 105 LYS A CA 1
ATOM 870 C C . LYS A 1 105 ? -9.996 0.067 -17.614 1.00 54.31 105 LYS A C 1
ATOM 872 O O . LYS A 1 105 ? -10.695 0.251 -18.606 1.00 54.31 105 LYS A O 1
ATOM 877 N N . ARG A 1 106 ? -10.405 -0.709 -16.602 1.00 53.84 106 ARG A N 1
ATOM 878 C CA . ARG A 1 106 ? -11.753 -1.319 -16.505 1.00 53.84 106 ARG A CA 1
ATOM 879 C C . ARG A 1 106 ? -12.676 -0.629 -15.484 1.00 53.84 106 ARG A C 1
ATOM 881 O O . ARG A 1 106 ? -13.589 -1.259 -14.966 1.00 53.84 106 ARG A O 1
ATOM 888 N N . GLY A 1 107 ? -12.428 0.650 -15.183 1.00 47.72 107 GLY A N 1
ATOM 889 C CA . GLY A 1 107 ? -13.123 1.399 -14.120 1.00 47.72 107 GLY A CA 1
ATOM 890 C C . GLY A 1 107 ? -12.451 1.318 -12.741 1.00 47.72 107 GLY A C 1
ATOM 891 O O . GLY A 1 107 ? -13.005 1.797 -11.759 1.00 47.72 107 GLY A O 1
ATOM 892 N N . THR A 1 108 ? -11.260 0.722 -12.659 1.00 47.62 108 THR A N 1
ATOM 893 C CA . THR A 1 108 ? -10.491 0.534 -11.423 1.00 47.62 108 THR A CA 1
ATOM 894 C C . THR A 1 108 ? -9.680 1.788 -11.105 1.00 47.62 108 THR A C 1
ATOM 896 O O . THR A 1 108 ? -8.845 2.212 -11.905 1.00 47.62 108 THR A O 1
ATOM 899 N N . VAL A 1 109 ? -9.971 2.397 -9.958 1.00 47.47 109 VAL A N 1
ATOM 900 C CA . VAL A 1 109 ? -9.384 3.659 -9.496 1.00 47.47 109 VAL A CA 1
ATOM 901 C C . VAL A 1 109 ? -7.920 3.453 -9.087 1.00 47.47 109 VAL A C 1
ATOM 903 O O . VAL A 1 109 ? -7.594 2.459 -8.444 1.00 47.47 109 VAL A O 1
ATOM 906 N N . THR A 1 110 ? -7.051 4.410 -9.413 1.00 45.09 110 THR A N 1
ATOM 907 C CA . THR A 1 110 ? -5.792 4.634 -8.687 1.00 45.09 110 THR A CA 1
ATOM 908 C C . THR A 1 110 ? -6.078 5.740 -7.675 1.00 45.09 110 THR A C 1
ATOM 910 O O . THR A 1 110 ? -6.181 6.899 -8.072 1.00 45.09 110 THR A O 1
ATOM 913 N N . VAL A 1 111 ? -6.281 5.407 -6.395 1.00 43.31 111 VAL A N 1
ATOM 914 C CA . VAL A 1 111 ? -6.306 6.423 -5.328 1.00 43.31 111 VAL A CA 1
ATOM 915 C C . VAL A 1 111 ? -4.978 6.336 -4.604 1.00 43.31 111 VAL A C 1
ATOM 917 O O . VAL A 1 111 ? -4.720 5.389 -3.873 1.00 43.31 111 VAL A O 1
ATOM 920 N N . ALA A 1 112 ? -4.135 7.338 -4.799 1.00 48.09 112 ALA A N 1
ATOM 921 C CA . ALA A 1 112 ? 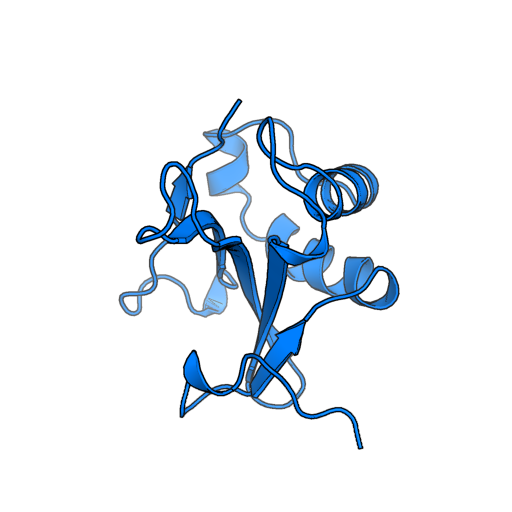-3.019 7.597 -3.911 1.00 48.09 112 ALA A CA 1
ATOM 922 C C . ALA A 1 112 ? -3.281 8.945 -3.250 1.00 48.09 112 ALA A C 1
ATOM 924 O O . ALA A 1 112 ? -3.053 9.995 -3.849 1.00 48.09 112 ALA A O 1
ATOM 925 N N . GLN A 1 113 ? -3.815 8.918 -2.033 1.00 36.53 113 GLN A N 1
ATOM 926 C CA . GLN A 1 113 ? -3.807 10.081 -1.160 1.00 36.53 113 GLN A CA 1
ATOM 927 C C . GLN A 1 113 ? -2.710 9.839 -0.137 1.00 36.53 113 GLN A C 1
ATOM 929 O O . GLN A 1 113 ? -2.944 9.310 0.943 1.00 36.53 113 GLN A O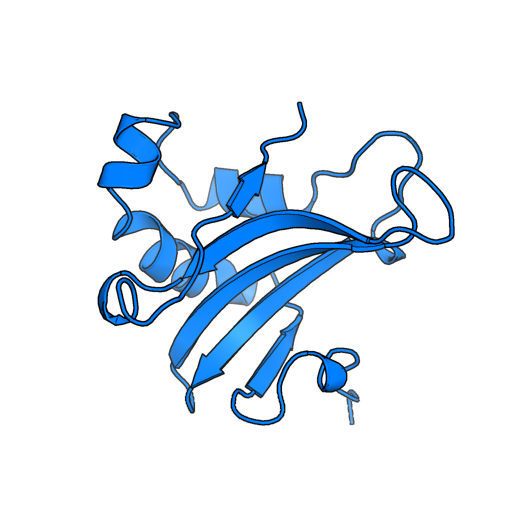 1
ATOM 934 N N . ARG A 1 114 ? -1.482 10.214 -0.505 1.00 36.97 114 ARG A N 1
ATOM 935 C CA . ARG A 1 114 ? -0.373 10.257 0.443 1.00 36.97 114 ARG A CA 1
ATOM 936 C C . ARG A 1 114 ? -0.724 11.298 1.509 1.00 36.97 114 ARG A C 1
ATOM 938 O O . ARG A 1 114 ? -0.600 12.490 1.248 1.00 36.97 114 ARG A O 1
ATOM 945 N N . ILE A 1 115 ? -1.196 10.852 2.673 1.00 35.19 115 ILE A N 1
ATOM 946 C CA . ILE A 1 115 ? -1.171 11.678 3.879 1.00 35.19 115 ILE A CA 1
ATOM 947 C C . ILE A 1 115 ? 0.271 11.656 4.372 1.00 35.19 115 ILE A C 1
ATOM 949 O O . ILE A 1 115 ? 0.726 10.672 4.951 1.00 35.19 115 ILE A O 1
ATOM 953 N N . LEU A 1 116 ? 0.980 12.743 4.090 1.00 36.69 116 LEU A N 1
ATOM 954 C CA . LEU A 1 116 ? 1.989 13.302 4.979 1.00 36.69 116 LEU A CA 1
ATOM 955 C C . LEU A 1 116 ? 1.576 14.744 5.261 1.00 36.69 116 LEU A C 1
ATOM 957 O O . LEU A 1 116 ? 1.285 15.454 4.271 1.00 36.69 116 LEU A O 1
#

Secondary structure (DSSP, 8-state):
----TTGGG-SSSEEEE--GGGHHHHHHHHTT-HHHHHHSPSPP-HHHHHHHHH---TT--GGGEEEEEEEETTEEEEEEEEETT-SSTT--EEEEEEE-GGGTTSS---EE----

Radius of gyration: 13.89 Å; chains: 1; bounding box: 30×34×35 Å

Sequence (116 aa):
MCLNEEKWLSDKYEVRKLSESDIPDIFALCKENTLYYQYCPPFVTQDSIREDMNVLPPGKQMEDKHYIGFFDHNKLIAIMDLIERFPDEKTAFIGFFMTNVLIQKRGTVTVAQRIL

pLDDT: mean 82.35, std 16.81, range [33.72, 96.12]

Foldseek 3Di:
DDDQPCCVVDPQWDKHFDDLVCLVQVLVQQQQVVVCCVVVDDRDDSVVVVVVLQDDDPPDDNVQWGFMFTHDDPHGFKTWIWGAQPPHNHDIDTQFIGGRPVPPPPPDDGDHPPDD